Protein AF-A0A7S1PAP6-F1 (afdb_monomer_lite)

Secondary structure (DSSP, 8-state):
--SHHHHHHHHGGGS-HHHHHHHHHHHHHTT---HHHHHHHHHHHH-GGG--STT----HHHHHHHHHHHHHTT---HHHHHHHHHHHTT-TTHHHHHHHHTTS--

Foldseek 3Di:
DPPPVVVVLVVLLVDALQRLLVVLLVCLVVVPLDLVSLVSSLCSNLDPSSVPDPDDDPDPVSLVSNVVSCVSSVHDDPLSVQVSVCSVVVPPVSSVVSVVVVVPDD

Sequence (106 aa):
IRAAVGSMSDKWRQFDQESLAVLASSFARLQWPDRSLFRRLGISLTSPNNRIGTHTALKPQHITAIVKAFSSMRYRHDRLLAYLTSVLVGDRSAGRRTAQHWRYGG

Organism: NCBI:txid1169539

Radius of gyration: 13.76 Å; chains: 1; bounding box: 34×25×34 Å

Structure (mmCIF, N/CA/C/O backbone):
data_AF-A0A7S1PAP6-F1
#
_entry.id   AF-A0A7S1PAP6-F1
#
loop_
_atom_site.group_PDB
_atom_site.id
_atom_site.type_symbol
_atom_site.label_atom_id
_atom_site.label_alt_id
_atom_site.label_comp_id
_atom_site.label_asym_id
_atom_site.label_entity_id
_atom_site.label_seq_id
_atom_site.pdbx_PDB_ins_code
_atom_site.Cartn_x
_atom_site.Cartn_y
_atom_site.Cartn_z
_atom_site.occupancy
_atom_site.B_iso_or_equiv
_atom_site.auth_seq_id
_atom_site.auth_comp_id
_atom_site.auth_asym_id
_atom_site.auth_atom_id
_atom_site.pdbx_PDB_model_num
ATOM 1 N N . ILE A 1 1 ? -23.979 11.968 9.099 1.00 44.91 1 ILE A N 1
ATOM 2 C CA . ILE A 1 1 ? -22.522 11.825 8.828 1.00 44.91 1 ILE A CA 1
ATOM 3 C C . ILE A 1 1 ? -22.307 11.115 7.477 1.00 44.91 1 ILE A C 1
ATOM 5 O O . ILE A 1 1 ? -21.915 9.960 7.434 1.00 44.91 1 ILE A O 1
ATOM 9 N N . ARG A 1 2 ? -22.641 11.759 6.347 1.00 37.09 2 ARG A N 1
ATOM 10 C CA . ARG A 1 2 ? -22.490 11.169 4.991 1.00 37.09 2 ARG A CA 1
ATOM 11 C C . ARG A 1 2 ? -21.734 12.072 4.000 1.00 37.09 2 ARG A C 1
ATOM 13 O O . ARG A 1 2 ? -21.284 11.584 2.974 1.00 37.09 2 ARG A O 1
ATOM 20 N N . ALA A 1 3 ? -21.513 13.348 4.334 1.00 38.59 3 ALA A N 1
ATOM 21 C CA . ALA A 1 3 ? -20.898 14.331 3.434 1.00 38.59 3 ALA A CA 1
ATOM 22 C C . ALA A 1 3 ? -19.350 14.323 3.424 1.00 38.59 3 ALA A C 1
ATOM 24 O O . ALA A 1 3 ? -18.742 14.638 2.406 1.00 38.59 3 ALA A O 1
ATOM 25 N N . ALA A 1 4 ? -18.687 13.899 4.508 1.00 42.47 4 ALA A N 1
ATOM 26 C CA . ALA A 1 4 ? -17.219 13.951 4.609 1.00 42.47 4 ALA A CA 1
ATOM 27 C C . ALA A 1 4 ? -16.488 12.905 3.739 1.00 42.47 4 ALA A C 1
ATOM 29 O O . ALA A 1 4 ? -15.338 13.095 3.346 1.00 42.47 4 ALA A O 1
ATOM 30 N N . VAL A 1 5 ? -17.160 11.803 3.392 1.00 45.06 5 VAL A N 1
ATOM 31 C CA . VAL A 1 5 ? -16.556 10.684 2.649 1.00 45.06 5 VAL A CA 1
ATOM 32 C C . VAL A 1 5 ? -16.424 10.991 1.147 1.00 45.06 5 VAL A C 1
ATOM 34 O O . VAL A 1 5 ? -15.564 10.415 0.479 1.00 45.06 5 VAL A O 1
ATOM 37 N N . GLY A 1 6 ? -17.223 11.928 0.619 1.00 41.84 6 GLY A N 1
ATOM 38 C CA . GLY A 1 6 ? -17.113 12.421 -0.758 1.00 41.84 6 GLY A CA 1
ATOM 39 C C . GLY A 1 6 ? -15.860 13.275 -0.961 1.00 41.84 6 GLY A C 1
ATOM 40 O O . GLY A 1 6 ? -15.018 12.921 -1.778 1.00 41.84 6 GLY A O 1
ATOM 41 N N . SER A 1 7 ? -15.679 14.307 -0.127 1.00 49.25 7 SER A N 1
ATOM 42 C CA . SER A 1 7 ? -14.590 15.300 -0.228 1.00 49.25 7 SER A CA 1
ATOM 43 C C . SER A 1 7 ? -13.181 14.722 -0.037 1.00 49.25 7 SER A C 1
ATOM 45 O O . SER A 1 7 ? -12.217 15.195 -0.638 1.00 49.25 7 SER A O 1
ATOM 47 N N . MET A 1 8 ? -13.036 13.659 0.761 1.00 50.06 8 MET A N 1
ATOM 48 C CA . MET A 1 8 ? -11.723 13.045 0.970 1.00 50.06 8 MET A CA 1
ATOM 49 C C . MET A 1 8 ? -11.235 12.302 -0.284 1.00 50.06 8 MET A C 1
ATOM 51 O O . MET A 1 8 ? -10.033 12.250 -0.518 1.00 50.06 8 MET A O 1
ATOM 55 N N . SER A 1 9 ? -12.155 11.783 -1.114 1.00 55.56 9 SER A N 1
ATOM 56 C CA . SER A 1 9 ? -11.880 10.977 -2.321 1.00 55.56 9 SER A CA 1
ATOM 57 C C . SER A 1 9 ? -10.974 11.681 -3.335 1.00 55.56 9 SER A C 1
ATOM 59 O O . SER A 1 9 ? -10.115 11.029 -3.926 1.00 55.56 9 SER A O 1
ATOM 61 N N . ASP A 1 10 ? -11.129 12.997 -3.493 1.00 58.81 10 ASP A N 1
ATOM 62 C CA . ASP A 1 10 ? -10.351 13.791 -4.449 1.00 58.81 10 ASP A CA 1
ATOM 63 C C . ASP A 1 10 ? -8.972 14.174 -3.908 1.00 58.81 10 ASP A C 1
ATOM 65 O O . ASP A 1 10 ? -7.999 14.222 -4.662 1.00 58.81 10 ASP A O 1
ATOM 69 N N . LYS A 1 11 ? -8.845 14.348 -2.586 1.00 68.81 11 LYS A N 1
ATOM 70 C CA . LYS A 1 11 ? -7.563 14.664 -1.937 1.00 68.81 11 LYS A CA 1
ATOM 71 C C . LYS A 1 11 ? -6.570 13.506 -2.003 1.00 68.81 11 LYS A C 1
ATOM 73 O O . LYS A 1 11 ? -5.375 13.746 -2.118 1.00 68.81 11 LYS A O 1
ATOM 78 N N . TRP A 1 12 ? -7.036 12.253 -2.018 1.00 69.69 12 TRP A N 1
ATOM 79 C CA . TRP A 1 12 ? -6.154 11.081 -2.148 1.00 69.69 12 TRP A CA 1
ATOM 80 C C . TRP A 1 12 ? -5.328 11.069 -3.438 1.00 69.69 12 TRP A C 1
ATOM 82 O O . TRP A 1 12 ? -4.290 10.417 -3.474 1.00 69.69 12 TRP A O 1
ATOM 92 N N . ARG A 1 13 ? -5.774 11.780 -4.482 1.00 66.94 13 ARG A N 1
ATOM 93 C CA . ARG A 1 13 ? -5.051 11.900 -5.758 1.00 66.94 13 ARG A CA 1
ATOM 94 C C . ARG A 1 13 ? -3.885 12.888 -5.705 1.00 66.94 13 ARG A C 1
ATOM 96 O O . ARG A 1 13 ? -3.099 12.918 -6.641 1.00 66.94 13 ARG A O 1
ATOM 103 N N . GLN A 1 14 ? -3.806 13.702 -4.653 1.00 73.19 14 GLN A N 1
ATOM 104 C CA . GLN A 1 14 ? -2.730 14.674 -4.446 1.00 73.19 14 GLN A CA 1
ATOM 105 C C . GLN A 1 14 ? -1.536 14.061 -3.704 1.00 73.19 14 GLN A C 1
ATOM 107 O O . GLN A 1 14 ? -0.455 14.637 -3.712 1.00 73.19 14 GLN A O 1
ATOM 112 N N . PHE A 1 15 ? -1.727 12.909 -3.054 1.00 77.31 15 PHE A N 1
ATOM 113 C CA . PHE A 1 15 ? -0.664 12.211 -2.341 1.00 77.31 15 PHE A CA 1
ATOM 114 C C . PHE A 1 15 ? 0.099 11.293 -3.283 1.00 77.31 15 PHE A C 1
ATOM 116 O O . PHE A 1 15 ? -0.491 10.389 -3.880 1.00 77.31 15 PHE A O 1
ATOM 123 N N . ASP A 1 16 ? 1.415 11.470 -3.329 1.00 82.00 16 ASP A N 1
ATOM 124 C CA . ASP A 1 16 ? 2.307 10.556 -4.026 1.00 82.00 16 ASP A CA 1
ATOM 125 C C . ASP A 1 16 ? 2.344 9.163 -3.365 1.00 82.00 16 ASP A C 1
ATOM 127 O O . ASP A 1 16 ? 1.808 8.917 -2.276 1.00 82.00 16 ASP A O 1
ATOM 131 N N . GLN A 1 17 ? 2.968 8.202 -4.049 1.00 83.19 17 GLN A N 1
ATOM 132 C CA . GLN A 1 17 ? 2.979 6.810 -3.590 1.00 83.19 17 GLN A CA 1
ATOM 133 C C . GLN A 1 17 ? 3.715 6.624 -2.253 1.00 83.19 17 GLN A C 1
ATOM 135 O O . GLN A 1 17 ? 3.331 5.760 -1.463 1.00 83.19 17 GLN A O 1
ATOM 140 N N . GLU A 1 18 ? 4.746 7.427 -1.985 1.00 85.44 18 GLU A N 1
ATOM 141 C CA . GLU A 1 18 ? 5.475 7.414 -0.715 1.00 85.44 18 GLU A CA 1
ATOM 142 C C . GLU A 1 18 ? 4.598 7.914 0.436 1.00 85.44 18 GLU A C 1
ATOM 144 O O . GLU A 1 18 ? 4.449 7.213 1.440 1.00 85.44 18 GLU A O 1
ATOM 149 N N . SER A 1 19 ? 3.925 9.054 0.266 1.00 87.19 19 SER A N 1
ATOM 150 C CA . SER A 1 19 ? 3.012 9.597 1.274 1.00 87.19 19 SER A CA 1
ATOM 151 C C . SER A 1 19 ? 1.872 8.628 1.580 1.00 87.19 19 SER A C 1
ATOM 153 O O . SER A 1 19 ? 1.514 8.429 2.742 1.00 87.19 19 SER A O 1
ATOM 155 N N . LEU A 1 20 ? 1.326 7.955 0.562 1.00 88.62 20 LEU A N 1
ATOM 156 C CA . LEU A 1 20 ? 0.312 6.917 0.767 1.00 88.62 20 LEU A CA 1
ATOM 157 C C . LEU A 1 20 ? 0.845 5.707 1.547 1.00 88.62 20 LEU A C 1
ATOM 159 O O . LEU A 1 20 ? 0.118 5.154 2.375 1.00 88.62 20 LEU A O 1
ATOM 163 N N . ALA A 1 21 ? 2.095 5.296 1.314 1.00 88.81 21 ALA A N 1
ATOM 164 C CA . ALA A 1 21 ? 2.732 4.218 2.070 1.00 88.81 21 ALA A CA 1
ATOM 165 C C . ALA A 1 21 ? 2.906 4.594 3.549 1.00 88.81 21 ALA A C 1
ATOM 167 O O . ALA A 1 21 ? 2.616 3.787 4.439 1.00 88.81 21 ALA A O 1
ATOM 168 N N . VAL A 1 22 ? 3.327 5.835 3.811 1.00 90.19 22 VAL A N 1
ATOM 169 C CA . VAL A 1 22 ? 3.441 6.385 5.168 1.00 90.19 22 VAL A CA 1
ATOM 170 C C . VAL A 1 22 ? 2.073 6.420 5.845 1.00 90.19 22 VAL A C 1
ATOM 172 O O . VAL A 1 22 ? 1.944 5.922 6.961 1.00 90.19 22 VAL A O 1
ATOM 175 N N . LEU A 1 23 ? 1.033 6.915 5.166 1.00 90.19 23 LEU A N 1
ATOM 176 C CA . LEU A 1 23 ? -0.331 6.933 5.702 1.00 90.19 23 LEU A CA 1
ATOM 177 C C . LEU A 1 23 ? -0.826 5.526 6.049 1.00 90.19 23 LEU A C 1
ATOM 179 O O . LEU A 1 23 ? -1.309 5.311 7.160 1.00 90.19 23 LEU A O 1
ATOM 183 N N . ALA A 1 24 ? -0.660 4.556 5.144 1.00 89.88 24 ALA A N 1
ATOM 184 C CA . ALA A 1 24 ? -1.047 3.167 5.392 1.00 89.88 24 ALA A CA 1
ATOM 185 C C . ALA A 1 24 ? -0.367 2.602 6.649 1.00 89.88 24 ALA A C 1
ATOM 187 O O . ALA A 1 24 ? -1.027 2.024 7.514 1.00 89.88 24 ALA A O 1
ATOM 188 N N . SER A 1 25 ? 0.945 2.817 6.774 1.00 91.69 25 SER A N 1
ATOM 189 C CA . SER A 1 25 ? 1.733 2.394 7.934 1.00 91.69 25 SER A CA 1
ATOM 190 C C . SER A 1 25 ? 1.258 3.063 9.227 1.00 91.69 25 SER A C 1
ATOM 192 O O . SER A 1 25 ? 1.068 2.381 10.234 1.00 91.69 25 SER A O 1
ATOM 194 N N . SER A 1 26 ? 1.003 4.372 9.205 1.00 92.19 26 SER A N 1
ATOM 195 C CA . SER A 1 26 ? 0.528 5.126 10.369 1.00 92.19 26 SER A CA 1
ATOM 196 C C . SER A 1 26 ? -0.846 4.653 10.846 1.00 92.19 26 SER A C 1
ATOM 198 O O . SER A 1 26 ? -1.006 4.369 12.032 1.00 92.19 26 SER A O 1
ATOM 200 N N . PHE A 1 27 ? -1.816 4.471 9.944 1.00 90.62 27 PHE A N 1
ATOM 201 C CA . PHE A 1 27 ? -3.138 3.950 10.317 1.00 90.62 27 PHE A CA 1
ATOM 202 C C . PHE A 1 27 ? -3.074 2.519 10.859 1.00 90.62 27 PHE A C 1
ATOM 204 O O . PHE A 1 27 ? -3.771 2.199 11.822 1.00 90.62 27 PHE A O 1
ATOM 211 N N . ALA A 1 28 ? -2.208 1.673 10.295 1.00 90.38 28 ALA A N 1
ATOM 212 C CA . ALA A 1 28 ? -1.997 0.322 10.809 1.00 90.38 28 ALA A CA 1
ATOM 213 C C . ALA A 1 28 ? -1.343 0.318 12.200 1.00 90.38 28 ALA A C 1
ATOM 215 O O . ALA A 1 28 ? -1.717 -0.488 13.048 1.00 90.38 28 ALA A O 1
ATOM 216 N N . ARG A 1 29 ? -0.389 1.224 12.463 1.00 90.06 29 ARG A N 1
ATOM 217 C CA . ARG A 1 29 ? 0.228 1.387 13.794 1.00 90.06 29 ARG A CA 1
ATOM 218 C C . ARG A 1 29 ? -0.779 1.846 14.842 1.00 90.06 29 ARG A C 1
ATOM 220 O O . ARG A 1 29 ? -0.724 1.372 15.968 1.00 90.06 29 ARG A O 1
ATOM 227 N N . LEU A 1 30 ? -1.712 2.713 14.454 1.00 91.00 30 LEU A N 1
ATOM 228 C CA . LEU A 1 30 ? -2.835 3.132 15.296 1.00 91.00 30 LEU A CA 1
ATOM 229 C C . LEU A 1 30 ? -3.916 2.046 15.446 1.00 91.00 30 LEU A C 1
ATOM 231 O O . LEU A 1 30 ? -4.918 2.289 16.109 1.00 91.00 30 LEU A O 1
ATOM 235 N N . GLN A 1 31 ? -3.738 0.874 14.821 1.00 88.06 31 GLN A N 1
ATOM 236 C CA . GLN A 1 31 ? -4.705 -0.227 14.783 1.00 88.06 31 GLN A CA 1
ATOM 237 C C . GLN A 1 31 ? -6.113 0.208 14.361 1.00 88.06 31 GLN A C 1
ATOM 239 O O . GLN A 1 31 ? -7.095 -0.404 14.766 1.00 88.06 31 GLN A O 1
ATOM 244 N N . TRP A 1 32 ? -6.231 1.248 13.531 1.00 85.94 32 TRP A N 1
ATOM 245 C CA . TRP A 1 32 ? -7.523 1.793 13.125 1.00 85.94 32 TRP A CA 1
ATOM 246 C C . TRP A 1 32 ? -8.174 0.870 12.078 1.00 85.94 32 TRP A C 1
ATOM 248 O O . TRP A 1 32 ? -7.762 0.888 10.912 1.00 85.94 32 TRP A O 1
ATOM 258 N N . PRO A 1 33 ? -9.211 0.076 12.415 1.00 79.44 33 PRO A N 1
ATOM 259 C CA . PRO A 1 33 ? -9.730 -0.989 11.559 1.00 79.44 33 PRO A CA 1
ATOM 260 C C . PRO A 1 33 ? -10.772 -0.481 10.556 1.00 79.44 33 PRO A C 1
ATOM 262 O O . PRO A 1 33 ? -11.850 -1.051 10.403 1.00 79.44 33 PRO A O 1
ATOM 265 N N . ASP A 1 34 ? -10.450 0.587 9.828 1.00 86.56 34 ASP A N 1
ATOM 266 C CA . ASP A 1 34 ? -11.325 1.119 8.787 1.00 86.56 34 ASP A CA 1
ATOM 267 C C . ASP A 1 34 ? -11.020 0.448 7.446 1.00 86.56 34 ASP A C 1
ATOM 269 O O . ASP A 1 34 ? -10.151 0.858 6.669 1.00 86.56 34 ASP A O 1
ATOM 273 N N . ARG A 1 35 ? -11.789 -0.603 7.148 1.00 84.50 35 ARG A N 1
ATOM 274 C CA . ARG A 1 35 ? -11.709 -1.315 5.866 1.00 84.50 35 ARG A CA 1
ATOM 275 C C . ARG A 1 35 ? -11.954 -0.400 4.665 1.00 84.50 35 ARG A C 1
ATOM 277 O O . ARG A 1 35 ? -11.400 -0.646 3.595 1.00 84.50 35 ARG A O 1
ATOM 284 N N . SER A 1 36 ? -12.784 0.634 4.808 1.00 86.38 36 SER A N 1
ATOM 285 C CA . SER A 1 36 ? -13.089 1.563 3.718 1.00 86.38 36 SER A CA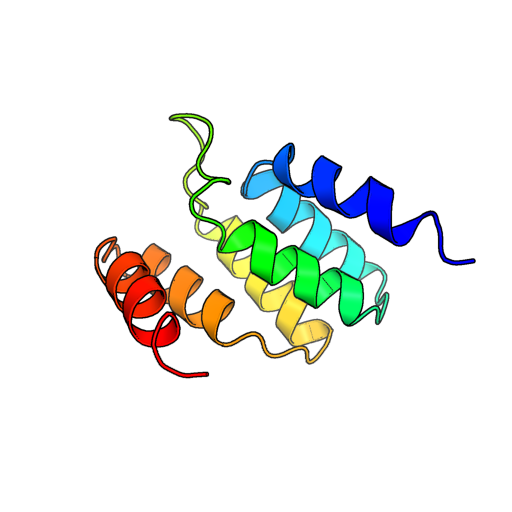 1
ATOM 286 C C . SER A 1 36 ? -11.888 2.452 3.390 1.00 86.38 36 SER A C 1
ATOM 288 O O . SER A 1 36 ? -11.608 2.691 2.211 1.00 86.38 36 SER A O 1
ATOM 290 N N . LEU A 1 37 ? -11.132 2.852 4.415 1.00 87.06 37 LEU A N 1
ATOM 291 C CA . LEU A 1 37 ? -9.877 3.585 4.293 1.00 87.06 37 LEU A CA 1
ATOM 292 C C . LEU A 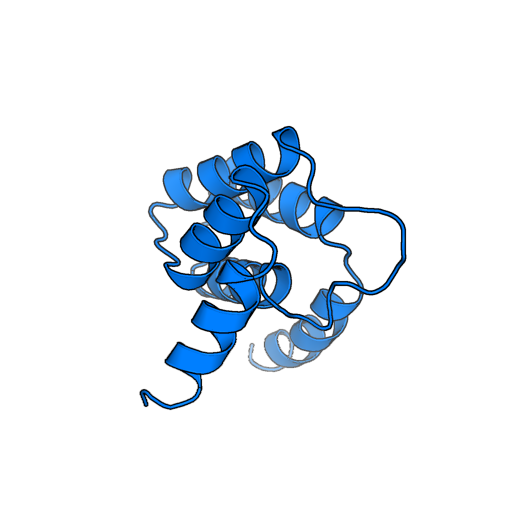1 37 ? -8.797 2.729 3.624 1.00 87.06 37 LEU A C 1
ATOM 294 O O . LEU A 1 37 ? -8.223 3.155 2.623 1.00 87.06 37 LEU A O 1
ATOM 298 N N . PHE A 1 38 ? -8.579 1.496 4.089 1.00 87.75 38 PHE A N 1
ATOM 299 C CA . PHE A 1 38 ? -7.583 0.595 3.489 1.00 87.75 38 PHE A CA 1
ATOM 300 C C . PHE A 1 38 ? -7.926 0.205 2.047 1.00 87.75 38 PHE A C 1
ATOM 302 O O . PHE A 1 38 ? -7.037 0.123 1.196 1.00 87.75 38 PHE A O 1
ATOM 309 N N . ARG A 1 39 ? -9.217 0.057 1.724 1.00 87.94 39 ARG A N 1
ATOM 310 C CA . ARG A 1 39 ? -9.669 -0.110 0.336 1.00 87.94 39 ARG A CA 1
ATOM 311 C C . ARG A 1 39 ? -9.286 1.089 -0.529 1.00 87.94 39 ARG A C 1
ATOM 313 O O . ARG A 1 39 ? -8.761 0.915 -1.624 1.00 87.94 39 ARG A O 1
ATOM 320 N N . ARG A 1 40 ? -9.542 2.310 -0.050 1.00 86.50 40 ARG A N 1
ATOM 321 C CA . ARG A 1 40 ? -9.214 3.550 -0.775 1.00 86.50 40 ARG A CA 1
ATOM 322 C C . ARG A 1 40 ? -7.708 3.715 -0.954 1.00 86.50 40 ARG A C 1
ATOM 324 O O . ARG A 1 40 ? -7.284 4.025 -2.059 1.00 86.50 40 ARG A O 1
ATOM 331 N N . LEU A 1 41 ? -6.914 3.430 0.079 1.00 87.81 41 LEU A N 1
ATOM 332 C CA . LEU A 1 41 ? -5.451 3.410 -0.007 1.00 87.81 41 LEU A CA 1
ATOM 333 C C . LEU A 1 41 ? -4.963 2.436 -1.084 1.00 87.81 41 LEU A C 1
ATOM 335 O O . LEU A 1 41 ? -4.145 2.813 -1.917 1.00 87.81 41 LEU A O 1
ATOM 339 N N . GLY A 1 42 ? -5.500 1.211 -1.117 1.00 87.06 42 GLY A N 1
ATOM 340 C CA . GLY A 1 42 ? -5.138 0.215 -2.129 1.00 87.06 42 GLY A CA 1
ATOM 341 C C . GLY A 1 42 ? -5.484 0.654 -3.554 1.00 87.06 42 GLY A C 1
ATOM 342 O O . GLY A 1 42 ? -4.672 0.496 -4.468 1.00 87.06 42 GLY A O 1
ATOM 343 N N . ILE A 1 43 ? -6.649 1.277 -3.748 1.00 86.25 43 ILE A N 1
ATOM 344 C CA . ILE A 1 43 ? -7.050 1.853 -5.040 1.00 86.25 43 ILE A CA 1
ATOM 345 C C . ILE A 1 43 ? -6.113 3.002 -5.439 1.00 86.25 43 ILE A C 1
ATOM 347 O O . ILE A 1 43 ? -5.638 3.038 -6.572 1.00 86.25 43 ILE A O 1
ATOM 351 N N . SER A 1 44 ? -5.797 3.918 -4.524 1.00 85.1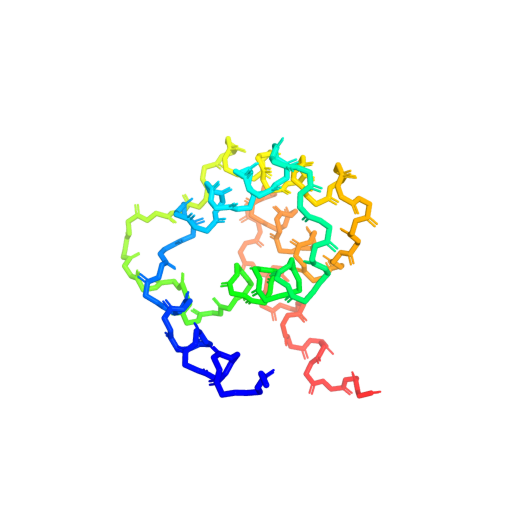2 44 SER A N 1
ATOM 352 C CA . SER A 1 44 ? -4.929 5.067 -4.813 1.00 85.12 44 SER A CA 1
ATOM 353 C C . SER A 1 44 ? -3.479 4.662 -5.094 1.00 85.12 44 SER A C 1
ATOM 355 O O . SER A 1 44 ? -2.851 5.242 -5.977 1.00 85.12 44 SER A O 1
ATOM 357 N N . LEU A 1 45 ? -2.961 3.638 -4.406 1.00 84.25 45 LEU A N 1
ATOM 358 C CA . LEU A 1 45 ? -1.620 3.078 -4.631 1.00 84.25 45 LEU A CA 1
ATOM 359 C C . LEU A 1 45 ? -1.496 2.354 -5.979 1.00 84.25 45 LEU A C 1
ATOM 361 O O . LEU A 1 45 ? -0.416 2.321 -6.563 1.00 84.25 45 LEU A O 1
ATOM 365 N N . THR A 1 46 ? -2.593 1.782 -6.479 1.00 83.44 46 THR A N 1
ATOM 366 C CA . THR A 1 46 ? -2.633 1.071 -7.770 1.00 83.44 46 THR A CA 1
ATOM 367 C C . THR A 1 46 ? -3.084 1.954 -8.935 1.00 83.44 46 THR A C 1
ATOM 369 O O . THR A 1 46 ? -3.039 1.523 -10.089 1.00 83.44 46 THR A O 1
ATOM 372 N N . SER A 1 47 ? -3.504 3.192 -8.662 1.00 78.12 47 SER A N 1
ATOM 373 C CA . SER A 1 47 ? -4.010 4.104 -9.681 1.00 78.12 47 SER A CA 1
ATOM 374 C C . SER A 1 47 ? -2.894 4.535 -10.643 1.00 78.12 47 SER A C 1
ATOM 376 O O . SER A 1 47 ? -1.875 5.074 -10.202 1.00 78.12 47 SER A O 1
ATOM 378 N N . PRO A 1 48 ? -3.078 4.381 -11.968 1.00 65.06 48 PRO A N 1
ATOM 379 C CA . PRO A 1 48 ? -2.099 4.828 -12.958 1.00 65.06 48 PRO A CA 1
ATOM 380 C C . PRO A 1 48 ? -1.923 6.351 -12.952 1.00 65.06 48 PRO A C 1
ATOM 382 O O . PRO A 1 48 ? -0.850 6.838 -13.299 1.00 65.06 48 PRO A O 1
ATOM 385 N N . ASN A 1 49 ? -2.943 7.087 -12.499 1.00 62.66 49 ASN A N 1
ATOM 386 C CA . ASN A 1 49 ? -2.911 8.542 -12.367 1.00 62.66 49 ASN A CA 1
ATOM 387 C C . ASN A 1 49 ? -2.175 9.002 -11.112 1.00 62.66 49 ASN A C 1
ATOM 389 O O . ASN A 1 49 ? -1.944 10.190 -10.971 1.00 62.66 49 ASN A O 1
ATOM 393 N N . ASN A 1 50 ? -1.795 8.095 -10.209 1.00 61.88 50 ASN A N 1
ATOM 394 C CA . ASN A 1 50 ? -0.971 8.439 -9.052 1.00 61.88 50 ASN A CA 1
ATOM 395 C C . ASN A 1 50 ? 0.531 8.234 -9.313 1.00 61.88 50 ASN A C 1
ATOM 397 O O . ASN A 1 50 ? 1.329 7.987 -8.414 1.00 61.88 50 ASN A O 1
ATOM 401 N N . ARG A 1 51 ? 0.892 8.284 -10.598 1.00 58.38 51 ARG A N 1
ATOM 402 C CA . ARG A 1 51 ? 2.261 8.328 -11.115 1.00 58.38 51 ARG A CA 1
ATOM 403 C C . ARG A 1 51 ? 2.689 9.762 -11.447 1.00 58.38 51 ARG A C 1
ATOM 405 O O . ARG A 1 51 ? 3.644 9.943 -12.197 1.00 58.38 51 ARG A O 1
ATOM 412 N N . ILE A 1 52 ? 1.935 10.765 -10.981 1.00 42.75 52 ILE A N 1
ATOM 413 C CA . ILE A 1 52 ? 2.210 12.176 -11.261 1.00 42.75 52 ILE A CA 1
ATOM 414 C C . ILE A 1 52 ? 3.544 12.522 -10.606 1.00 42.75 52 ILE A C 1
ATOM 416 O O . ILE A 1 52 ? 3.663 12.529 -9.386 1.00 42.75 52 ILE A O 1
ATOM 420 N N . GLY A 1 53 ? 4.539 12.790 -11.443 1.00 40.53 53 GLY A N 1
ATOM 421 C CA . GLY A 1 53 ? 5.869 13.200 -11.026 1.00 40.53 53 GLY A CA 1
ATOM 422 C C . GLY A 1 53 ? 6.908 12.129 -11.315 1.00 40.53 53 GLY A C 1
ATOM 423 O O . GLY A 1 53 ? 6.913 11.043 -10.747 1.00 40.53 53 GLY A O 1
ATOM 424 N N . THR A 1 54 ? 7.837 12.485 -12.184 1.00 42.28 54 THR A N 1
ATOM 425 C CA . THR A 1 54 ? 9.043 11.783 -12.628 1.00 42.28 54 THR A CA 1
ATOM 426 C C . THR A 1 54 ? 9.993 11.295 -11.515 1.00 42.28 54 THR A C 1
ATOM 428 O O . THR A 1 54 ? 11.101 10.881 -11.839 1.00 42.28 54 THR A O 1
ATOM 431 N N . HIS A 1 55 ? 9.615 11.298 -10.227 1.00 43.66 55 HIS A N 1
ATOM 432 C CA . HIS A 1 55 ? 10.587 11.221 -9.129 1.00 43.66 55 HIS A CA 1
ATOM 433 C C . HIS A 1 55 ? 10.375 10.245 -7.969 1.00 43.66 55 HIS A C 1
ATOM 435 O O . HIS A 1 55 ? 11.303 10.126 -7.173 1.00 43.66 55 HIS A O 1
ATOM 441 N N . THR A 1 56 ? 9.311 9.448 -7.872 1.00 53.59 56 THR A N 1
ATOM 442 C CA . THR A 1 56 ? 9.230 8.515 -6.725 1.00 53.59 56 THR A CA 1
ATOM 443 C C . THR A 1 56 ? 8.628 7.171 -7.097 1.00 53.59 56 THR A C 1
ATOM 445 O O . THR A 1 56 ? 7.478 6.850 -6.810 1.00 53.59 56 THR A O 1
ATOM 448 N N . ALA A 1 57 ? 9.453 6.329 -7.723 1.00 67.69 57 ALA A N 1
ATOM 449 C CA . ALA A 1 57 ? 9.216 4.892 -7.684 1.00 67.69 57 ALA A CA 1
ATOM 450 C C . ALA A 1 57 ? 9.143 4.441 -6.214 1.00 67.69 57 ALA A C 1
ATOM 452 O O . ALA A 1 57 ? 9.960 4.859 -5.389 1.00 67.69 57 ALA A O 1
ATOM 453 N N . LEU A 1 58 ? 8.177 3.581 -5.881 1.00 75.12 58 LEU A N 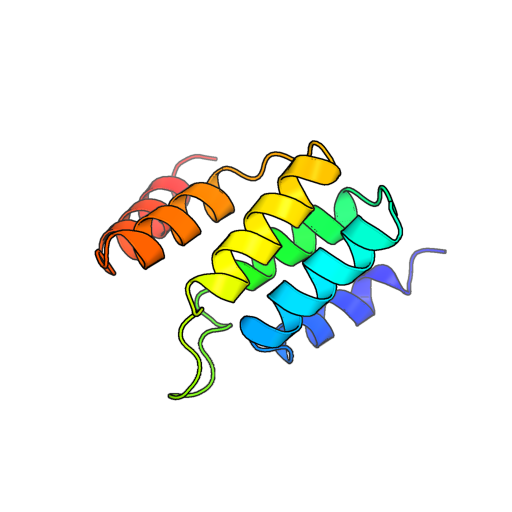1
ATOM 454 C CA . LEU A 1 58 ? 8.120 2.945 -4.566 1.00 75.12 58 LEU A CA 1
ATOM 455 C C . LEU A 1 58 ? 9.445 2.229 -4.288 1.00 75.12 58 LEU A C 1
ATOM 457 O O . LEU A 1 58 ? 9.766 1.217 -4.910 1.00 75.12 58 LEU A O 1
ATOM 461 N N . LYS A 1 59 ? 10.208 2.757 -3.329 1.00 82.31 59 LYS A N 1
ATOM 462 C CA . LYS A 1 59 ? 11.405 2.102 -2.805 1.00 82.31 59 LYS A CA 1
ATOM 463 C C . LYS A 1 59 ? 11.005 0.801 -2.092 1.00 82.31 59 LYS A C 1
ATOM 465 O O . LYS A 1 59 ? 9.905 0.744 -1.529 1.00 82.31 59 LYS A O 1
ATOM 470 N N . PRO A 1 60 ? 11.896 -0.205 -2.008 1.00 83.00 60 PRO A N 1
ATOM 471 C CA . PRO A 1 60 ? 11.613 -1.463 -1.310 1.00 83.00 60 PRO A CA 1
ATOM 472 C C . PRO A 1 60 ? 11.062 -1.265 0.110 1.00 83.00 60 PRO A C 1
ATOM 474 O O . PRO A 1 60 ? 10.105 -1.922 0.508 1.00 83.00 60 PRO A O 1
ATOM 477 N N . GLN A 1 61 ? 11.582 -0.275 0.841 1.00 85.12 61 GLN A N 1
ATOM 478 C CA . GLN A 1 61 ? 11.099 0.086 2.177 1.00 85.12 61 GLN A CA 1
ATOM 479 C C . GLN A 1 61 ? 9.606 0.474 2.216 1.00 85.12 61 GLN A C 1
ATOM 481 O O . GLN A 1 61 ? 8.895 0.088 3.144 1.00 85.12 61 GLN A O 1
ATOM 486 N N . HIS A 1 62 ? 9.101 1.189 1.203 1.00 87.81 62 HIS A N 1
ATOM 487 C CA . HIS A 1 62 ? 7.695 1.602 1.132 1.00 87.81 62 HIS A CA 1
ATOM 488 C C . HIS A 1 62 ? 6.794 0.410 0.818 1.00 87.8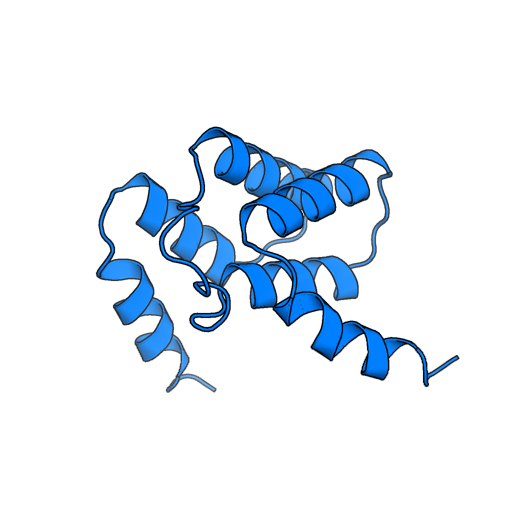1 62 HIS A C 1
ATOM 490 O O . HIS A 1 62 ? 5.714 0.285 1.388 1.00 87.81 62 HIS A O 1
ATOM 496 N N . ILE A 1 63 ? 7.265 -0.506 -0.030 1.00 88.00 63 ILE A N 1
ATOM 497 C CA . ILE A 1 63 ? 6.560 -1.751 -0.346 1.00 88.00 63 ILE A CA 1
ATOM 498 C C . ILE A 1 63 ? 6.385 -2.588 0.923 1.00 88.00 63 ILE A C 1
ATOM 500 O O . ILE A 1 63 ? 5.264 -2.978 1.248 1.00 88.00 63 ILE A O 1
ATOM 504 N N . THR A 1 64 ? 7.459 -2.788 1.689 1.00 89.88 64 THR A N 1
ATOM 505 C CA . THR A 1 64 ? 7.404 -3.509 2.968 1.00 89.88 64 THR A CA 1
ATOM 506 C C . THR A 1 64 ? 6.452 -2.836 3.955 1.00 89.88 64 THR A C 1
ATOM 508 O O . THR A 1 64 ? 5.677 -3.522 4.620 1.00 89.88 64 THR A O 1
ATOM 511 N N . ALA A 1 65 ? 6.458 -1.500 4.033 1.00 90.94 65 ALA A N 1
ATOM 512 C CA . ALA A 1 65 ? 5.546 -0.755 4.898 1.00 90.94 65 ALA A CA 1
ATOM 513 C C . ALA A 1 65 ? 4.073 -0.966 4.511 1.00 90.94 65 ALA A C 1
ATOM 515 O O . ALA A 1 65 ? 3.245 -1.209 5.387 1.00 90.94 65 ALA A O 1
ATOM 516 N N . ILE A 1 66 ? 3.754 -0.941 3.213 1.00 91.75 66 ILE A N 1
ATOM 517 C CA . ILE A 1 66 ? 2.399 -1.197 2.709 1.00 91.75 66 ILE A CA 1
ATOM 518 C C . ILE A 1 66 ? 1.976 -2.637 3.012 1.00 91.75 66 ILE A C 1
ATOM 520 O O . ILE A 1 66 ? 0.904 -2.848 3.575 1.00 91.75 66 ILE A O 1
ATOM 524 N N . VAL A 1 67 ? 2.811 -3.630 2.685 1.00 90.81 67 VAL A N 1
ATOM 525 C CA . VAL A 1 67 ? 2.497 -5.046 2.945 1.00 90.81 67 VAL A CA 1
ATOM 526 C C . VAL A 1 67 ? 2.254 -5.268 4.434 1.00 90.81 67 VAL A C 1
ATOM 528 O O . VAL A 1 67 ? 1.226 -5.836 4.797 1.00 90.81 67 VAL A O 1
ATOM 531 N N . LYS A 1 68 ? 3.141 -4.746 5.290 1.00 91.44 68 LYS A N 1
ATOM 532 C CA . LYS A 1 68 ? 3.003 -4.824 6.747 1.00 91.44 68 LYS A CA 1
ATOM 533 C C . LYS A 1 68 ? 1.709 -4.169 7.228 1.00 91.44 68 LYS A C 1
ATOM 535 O O . LYS A 1 68 ? 1.010 -4.737 8.060 1.00 91.44 68 LYS A O 1
ATOM 540 N N . ALA A 1 69 ? 1.376 -2.987 6.715 1.00 92.12 69 ALA A N 1
ATOM 541 C CA . ALA A 1 69 ? 0.160 -2.283 7.100 1.00 92.12 69 ALA A CA 1
ATOM 542 C C . ALA A 1 69 ? -1.098 -3.101 6.771 1.00 92.12 69 ALA A C 1
ATOM 544 O O . ALA A 1 69 ? -1.948 -3.317 7.633 1.00 92.12 69 ALA A O 1
ATOM 545 N N . PHE A 1 70 ? -1.191 -3.612 5.542 1.00 91.56 70 PHE A N 1
ATOM 546 C CA . PHE A 1 70 ? -2.334 -4.406 5.089 1.00 91.56 70 PHE A CA 1
ATOM 547 C C . PHE A 1 70 ? -2.417 -5.762 5.809 1.00 91.56 70 PHE A C 1
ATOM 549 O O . PHE A 1 70 ? -3.513 -6.192 6.176 1.00 91.56 70 PHE A O 1
ATOM 556 N N . SER A 1 71 ? -1.279 -6.411 6.085 1.00 90.25 71 SER A N 1
ATOM 557 C CA . SER A 1 71 ? -1.244 -7.674 6.828 1.00 90.25 71 SER A CA 1
ATOM 558 C C . SER A 1 71 ? -1.660 -7.505 8.288 1.00 90.25 71 SER A C 1
ATOM 560 O O . SER A 1 71 ? -2.459 -8.300 8.779 1.00 90.25 71 SER A O 1
ATOM 562 N N . SER A 1 72 ? -1.179 -6.459 8.971 1.00 88.62 72 SER A N 1
ATOM 563 C CA . SER A 1 72 ? -1.524 -6.189 10.376 1.00 88.62 72 SER A CA 1
ATOM 564 C C . SER A 1 72 ? -3.016 -5.939 10.561 1.00 88.62 72 SER A C 1
ATOM 566 O O . SER A 1 72 ? -3.603 -6.370 11.547 1.00 88.62 72 SER A O 1
ATOM 568 N N . MET A 1 73 ? -3.653 -5.312 9.572 1.00 89.69 73 MET A N 1
ATOM 569 C CA . MET A 1 73 ? -5.097 -5.078 9.576 1.00 89.69 73 MET A CA 1
ATOM 570 C C . MET A 1 73 ? -5.909 -6.264 9.035 1.00 89.69 73 MET A C 1
ATOM 572 O O . MET A 1 73 ? -7.130 -6.164 8.901 1.00 89.69 73 MET A O 1
ATOM 576 N N . ARG A 1 74 ? -5.246 -7.385 8.701 1.00 88.44 74 ARG A N 1
ATOM 577 C CA . ARG A 1 74 ? -5.833 -8.586 8.078 1.00 88.44 74 ARG A CA 1
ATOM 578 C C . ARG A 1 74 ? -6.679 -8.246 6.843 1.00 88.44 74 ARG A C 1
ATOM 580 O O . ARG A 1 74 ? -7.706 -8.875 6.587 1.00 88.44 74 ARG A O 1
ATOM 587 N N . TYR A 1 75 ? -6.257 -7.233 6.084 1.00 88.06 75 TYR A N 1
ATOM 588 C CA . TYR A 1 75 ? -6.973 -6.737 4.917 1.00 88.06 75 TYR A CA 1
ATOM 589 C C . TYR A 1 75 ? -6.262 -7.163 3.633 1.00 88.06 75 TYR A C 1
ATOM 591 O O . TYR A 1 75 ? -5.175 -6.689 3.303 1.00 88.06 75 TYR A O 1
ATOM 599 N N . ARG A 1 76 ? -6.894 -8.076 2.893 1.00 87.69 76 ARG A N 1
ATOM 600 C CA . ARG A 1 76 ? -6.377 -8.599 1.627 1.00 87.69 76 ARG A CA 1
ATOM 601 C C . ARG A 1 76 ? -6.830 -7.715 0.465 1.00 87.69 76 ARG A C 1
ATOM 603 O O . ARG A 1 76 ? -8.022 -7.479 0.296 1.00 87.69 76 ARG A O 1
ATOM 610 N N . HIS A 1 77 ? -5.876 -7.249 -0.340 1.00 87.44 77 HIS A N 1
ATOM 611 C CA . HIS A 1 77 ? -6.143 -6.446 -1.534 1.00 87.44 77 HIS A CA 1
ATOM 612 C C . HIS A 1 77 ? -5.335 -6.990 -2.720 1.00 87.44 77 HIS A C 1
ATOM 614 O O . HIS A 1 77 ? -4.227 -6.528 -2.997 1.00 87.44 77 HIS A O 1
ATOM 620 N N . ASP A 1 78 ? -5.882 -7.977 -3.435 1.00 87.19 78 ASP A N 1
ATOM 621 C CA . ASP A 1 78 ? -5.144 -8.760 -4.443 1.00 87.19 78 ASP A CA 1
ATOM 622 C C . ASP A 1 78 ? -4.510 -7.896 -5.542 1.00 87.19 78 ASP A C 1
ATOM 624 O O . ASP A 1 78 ? -3.350 -8.096 -5.895 1.00 87.19 78 ASP A O 1
ATOM 628 N N . ARG A 1 79 ? -5.213 -6.856 -6.016 1.00 84.94 79 ARG A N 1
ATOM 629 C CA . ARG A 1 79 ? -4.662 -5.912 -7.010 1.00 84.94 79 ARG A CA 1
ATOM 630 C C . ARG A 1 79 ? -3.440 -5.147 -6.499 1.00 84.94 79 ARG A C 1
ATOM 632 O O . ARG A 1 79 ? -2.543 -4.841 -7.276 1.00 84.94 79 ARG A O 1
ATOM 639 N N . LEU A 1 80 ? -3.412 -4.835 -5.2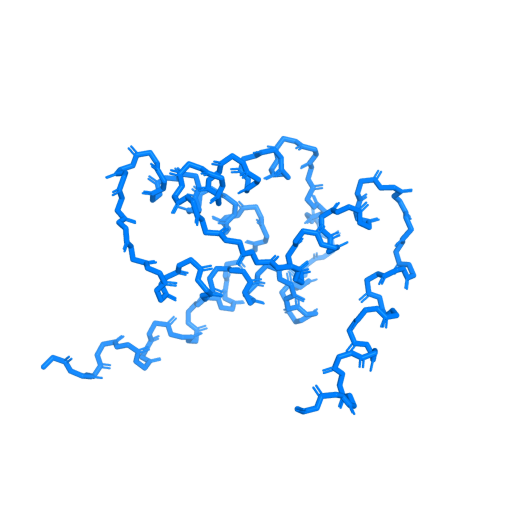03 1.00 87.19 80 LEU A N 1
ATOM 640 C CA . LEU A 1 80 ? -2.296 -4.117 -4.590 1.00 87.19 80 LEU A CA 1
ATOM 641 C C . LEU A 1 80 ? -1.108 -5.059 -4.447 1.00 87.19 80 LEU A C 1
ATOM 643 O O . LEU A 1 80 ? -0.007 -4.693 -4.830 1.00 87.19 80 LEU A O 1
ATOM 647 N N . LEU A 1 81 ? -1.340 -6.284 -3.972 1.00 87.00 81 LEU A N 1
ATOM 648 C CA . LEU A 1 81 ? -0.294 -7.299 -3.870 1.00 87.00 81 LEU A CA 1
ATOM 649 C C . LEU A 1 81 ? 0.332 -7.591 -5.238 1.00 87.00 81 LEU A C 1
ATOM 651 O O . LEU A 1 81 ? 1.546 -7.501 -5.370 1.00 87.00 81 LEU A O 1
ATOM 655 N N . ALA A 1 82 ? -0.481 -7.820 -6.272 1.00 84.56 82 ALA A N 1
ATOM 656 C CA . ALA A 1 82 ? 0.011 -8.041 -7.631 1.00 84.56 82 ALA A CA 1
ATOM 657 C C . ALA A 1 82 ? 0.828 -6.848 -8.163 1.00 84.56 82 ALA A C 1
ATOM 659 O O . ALA A 1 82 ? 1.881 -7.037 -8.775 1.00 84.56 82 ALA A O 1
ATOM 660 N N . TYR A 1 83 ? 0.377 -5.616 -7.897 1.00 84.38 83 TYR A N 1
ATOM 661 C CA . TYR A 1 83 ? 1.129 -4.410 -8.241 1.00 84.38 83 TYR A CA 1
ATOM 662 C C . TYR A 1 83 ? 2.482 -4.361 -7.520 1.00 84.38 83 TYR A C 1
ATOM 664 O O . TYR A 1 83 ? 3.509 -4.203 -8.175 1.00 84.38 83 TYR A O 1
ATOM 672 N N . LEU A 1 84 ? 2.511 -4.555 -6.201 1.00 85.69 84 LEU A N 1
ATOM 673 C CA . LEU A 1 84 ? 3.745 -4.520 -5.413 1.00 85.69 84 LEU A CA 1
ATOM 674 C C . LEU A 1 84 ? 4.733 -5.609 -5.849 1.00 85.69 84 LEU A C 1
ATOM 676 O O . LEU A 1 84 ? 5.916 -5.319 -6.012 1.00 85.69 84 LEU A O 1
ATOM 680 N N . THR A 1 85 ? 4.259 -6.826 -6.130 1.00 84.19 85 THR A N 1
ATOM 681 C CA . THR A 1 85 ? 5.090 -7.899 -6.693 1.00 84.19 85 THR A CA 1
ATOM 682 C C . THR A 1 85 ? 5.653 -7.509 -8.059 1.00 84.19 85 THR A C 1
ATOM 684 O O . THR A 1 85 ? 6.836 -7.721 -8.306 1.00 84.19 85 THR A O 1
ATOM 687 N N . SER A 1 86 ? 4.859 -6.874 -8.931 1.00 79.75 86 SER A N 1
ATOM 688 C CA . SER A 1 86 ? 5.356 -6.405 -10.235 1.00 79.75 86 SER A CA 1
ATOM 689 C C . SER A 1 86 ? 6.437 -5.327 -10.116 1.00 79.75 86 SER A C 1
ATOM 691 O O . SER A 1 86 ? 7.388 -5.325 -10.893 1.00 79.75 86 SER A O 1
ATOM 693 N N . VAL A 1 87 ? 6.322 -4.437 -9.121 1.00 79.50 87 VAL A N 1
ATOM 694 C CA . VAL A 1 87 ? 7.338 -3.415 -8.836 1.00 79.50 87 VAL A CA 1
ATOM 695 C C . VAL A 1 87 ? 8.622 -4.064 -8.315 1.00 79.50 87 VAL A C 1
ATOM 697 O O . VAL A 1 87 ? 9.700 -3.692 -8.766 1.00 79.50 87 VAL A O 1
ATOM 700 N N . LEU A 1 88 ? 8.519 -5.059 -7.424 1.00 78.06 88 LEU A N 1
ATOM 701 C CA . LEU A 1 88 ? 9.673 -5.782 -6.871 1.00 78.06 88 LEU A CA 1
ATOM 702 C C . LEU A 1 88 ? 10.428 -6.606 -7.919 1.00 78.06 88 LEU A C 1
ATOM 704 O O . LEU A 1 88 ? 11.653 -6.620 -7.916 1.00 78.06 88 LEU A O 1
ATOM 708 N N . VAL A 1 89 ? 9.707 -7.277 -8.819 1.00 78.69 89 VAL A N 1
ATOM 709 C CA . VAL A 1 89 ? 10.296 -8.109 -9.886 1.00 78.69 89 VAL A CA 1
ATOM 710 C C . VAL A 1 89 ? 10.886 -7.249 -11.017 1.00 78.69 89 VAL A C 1
ATOM 712 O O . VAL A 1 89 ? 11.564 -7.758 -11.903 1.00 78.69 89 VAL A O 1
ATOM 715 N N . GLY A 1 90 ? 10.639 -5.935 -11.018 1.00 66.12 90 GLY A N 1
ATOM 716 C CA . GLY A 1 90 ? 11.072 -5.033 -12.088 1.00 66.12 90 GLY A CA 1
ATOM 717 C C . GLY A 1 90 ? 10.275 -5.185 -13.392 1.00 66.12 90 GLY A C 1
ATOM 718 O O . GLY A 1 90 ? 10.504 -4.433 -14.343 1.00 66.12 90 GLY A O 1
ATOM 719 N N . ASP A 1 91 ? 9.291 -6.091 -13.445 1.00 58.84 91 ASP A N 1
ATOM 720 C CA . ASP A 1 91 ? 8.413 -6.276 -14.600 1.00 58.84 91 ASP A CA 1
ATOM 721 C C . ASP A 1 91 ? 7.298 -5.217 -14.611 1.00 58.84 91 ASP A C 1
ATOM 723 O O . ASP A 1 91 ? 6.143 -5.445 -14.234 1.00 58.84 91 ASP A O 1
ATOM 727 N N . ARG A 1 92 ? 7.639 -4.024 -15.119 1.00 53.72 92 ARG A N 1
ATOM 728 C CA . ARG A 1 92 ? 6.690 -2.915 -15.356 1.00 53.72 92 ARG A CA 1
ATOM 729 C C . ARG A 1 92 ? 5.561 -3.275 -16.345 1.00 53.72 92 ARG A C 1
ATOM 731 O O . ARG A 1 92 ? 4.621 -2.487 -16.506 1.00 53.72 92 ARG A O 1
ATOM 738 N N . SER A 1 93 ? 5.619 -4.446 -16.985 1.00 46.53 93 SER A N 1
ATOM 739 C CA . SER A 1 93 ? 4.616 -4.990 -17.913 1.00 46.53 93 SER A CA 1
ATOM 740 C C . SER A 1 93 ? 3.518 -5.781 -17.190 1.00 46.53 93 SER A C 1
ATOM 742 O O . SER A 1 93 ? 2.374 -5.805 -17.649 1.00 46.53 93 SER A O 1
ATOM 744 N N . ALA A 1 94 ? 3.808 -6.384 -16.032 1.00 49.41 94 ALA A N 1
ATOM 745 C CA . ALA A 1 94 ? 2.824 -7.131 -15.239 1.00 49.41 94 ALA A CA 1
ATOM 746 C C . ALA A 1 94 ? 1.745 -6.220 -14.617 1.00 49.41 94 ALA A C 1
ATOM 748 O O . ALA A 1 94 ? 0.565 -6.579 -14.588 1.00 49.41 94 ALA A O 1
ATOM 749 N N . GLY A 1 95 ? 2.105 -4.991 -14.233 1.00 47.38 95 GLY A N 1
ATOM 750 C CA . GLY A 1 95 ? 1.141 -3.978 -13.785 1.00 47.38 95 GLY A CA 1
ATOM 751 C C . GLY A 1 95 ? 0.167 -3.516 -14.884 1.00 47.38 95 GLY A C 1
ATOM 752 O O . GLY A 1 95 ? -0.969 -3.159 -14.586 1.00 47.38 95 GLY A O 1
ATOM 753 N N . ARG A 1 96 ? 0.567 -3.559 -16.168 1.00 52.22 96 ARG A N 1
ATOM 754 C CA . ARG A 1 96 ? -0.331 -3.244 -17.302 1.00 52.22 96 ARG A CA 1
ATOM 755 C C . ARG A 1 96 ? -1.249 -4.416 -17.647 1.00 52.22 96 ARG A C 1
ATOM 757 O O . ARG A 1 96 ? -2.431 -4.198 -17.893 1.00 52.22 96 ARG A O 1
ATOM 764 N N . ARG A 1 97 ? -0.723 -5.646 -17.612 1.00 48.94 97 ARG A N 1
ATOM 765 C CA . ARG A 1 97 ? -1.491 -6.875 -17.880 1.00 48.94 97 ARG A CA 1
ATOM 766 C C . ARG A 1 97 ? -2.565 -7.126 -16.823 1.00 48.94 97 ARG A C 1
ATOM 768 O O . ARG A 1 97 ? -3.697 -7.433 -17.174 1.00 48.94 97 ARG A O 1
ATOM 775 N N . THR A 1 98 ? -2.256 -6.912 -15.544 1.00 51.50 98 THR A N 1
ATOM 776 C CA . THR A 1 98 ? -3.256 -7.014 -14.467 1.00 51.50 98 THR A CA 1
ATOM 777 C C . THR A 1 98 ? -4.310 -5.908 -14.565 1.00 51.50 98 THR A C 1
ATOM 779 O O . THR A 1 98 ? -5.499 -6.196 -14.468 1.00 51.50 98 THR A O 1
ATOM 782 N N . ALA A 1 99 ? -3.924 -4.661 -14.853 1.00 47.12 99 ALA A N 1
ATOM 783 C CA . ALA A 1 99 ? -4.886 -3.575 -15.058 1.00 47.12 99 ALA A CA 1
ATOM 784 C C . ALA A 1 99 ? -5.834 -3.804 -16.256 1.00 47.12 99 ALA A C 1
ATOM 786 O O . ALA A 1 99 ? -6.976 -3.351 -16.210 1.00 47.12 99 ALA A O 1
ATOM 787 N N . GLN A 1 100 ? -5.387 -4.501 -17.309 1.00 45.81 100 GLN A N 1
ATOM 788 C CA . GLN A 1 100 ? -6.214 -4.837 -18.476 1.00 45.81 100 GLN A CA 1
ATOM 789 C C . GLN A 1 100 ? -7.067 -6.098 -18.274 1.00 45.81 100 GLN A C 1
ATOM 791 O O . GLN A 1 100 ? -8.235 -6.087 -18.652 1.00 45.81 100 GLN A O 1
ATOM 796 N N . HIS A 1 101 ? -6.541 -7.144 -17.626 1.00 42.91 101 HIS A N 1
ATOM 797 C CA . HIS A 1 101 ? -7.289 -8.378 -17.349 1.00 42.91 101 HIS A CA 1
ATOM 798 C C . HIS A 1 101 ? -8.519 -8.118 -16.462 1.00 42.91 101 HIS A C 1
ATOM 800 O O . HIS A 1 101 ? -9.606 -8.617 -16.727 1.00 42.91 101 HIS A O 1
ATOM 806 N N . TRP A 1 102 ? -8.392 -7.241 -15.462 1.00 47.56 102 TRP A N 1
ATOM 807 C CA . TRP A 1 102 ? -9.496 -6.895 -14.557 1.00 47.56 102 TRP A CA 1
ATOM 808 C C . TRP A 1 102 ? -10.426 -5.788 -15.073 1.00 47.56 102 TRP A C 1
ATOM 810 O O . TRP A 1 102 ? -11.318 -5.353 -14.345 1.00 47.56 102 TRP A O 1
ATOM 820 N N . ARG A 1 103 ? -10.215 -5.303 -16.303 1.00 47.62 103 ARG A N 1
ATOM 821 C CA . ARG A 1 103 ? -11.105 -4.339 -16.968 1.00 47.62 103 ARG A CA 1
ATOM 822 C C . ARG A 1 103 ? -12.220 -5.029 -17.772 1.00 47.62 103 ARG A C 1
ATOM 824 O O . ARG A 1 103 ? -13.125 -4.336 -18.217 1.00 47.62 103 ARG A O 1
ATOM 831 N N . TYR A 1 104 ? -12.172 -6.362 -17.895 1.00 41.62 104 TYR A N 1
ATOM 832 C CA . TYR A 1 104 ? -13.151 -7.194 -18.613 1.00 41.62 104 TYR A CA 1
ATOM 833 C C . TYR A 1 104 ? -13.786 -8.322 -17.773 1.00 41.62 104 TYR A C 1
ATOM 835 O O . TYR A 1 104 ? -14.568 -9.099 -18.306 1.00 41.62 104 TYR A O 1
ATOM 843 N N . GLY A 1 105 ? -13.490 -8.415 -16.474 1.00 39.41 105 GLY A N 1
ATOM 844 C CA . GLY A 1 105 ? -14.149 -9.353 -15.555 1.00 39.41 105 GLY A CA 1
ATOM 845 C C . GLY A 1 105 ? -14.943 -8.586 -14.505 1.00 39.41 105 GLY A C 1
ATOM 846 O O . GLY A 1 105 ? -14.355 -8.162 -13.506 1.00 39.41 105 GLY A O 1
ATOM 847 N N . GLY A 1 106 ? -16.220 -8.333 -14.804 1.00 37.00 106 GLY A N 1
ATOM 848 C CA . GLY A 1 106 ? -17.217 -7.786 -13.878 1.00 37.00 106 GLY A CA 1
ATOM 849 C C . GLY A 1 106 ? -17.729 -8.831 -12.901 1.00 37.00 106 GLY A C 1
ATOM 850 O O . GLY A 1 106 ? -17.729 -10.024 -13.275 1.00 37.00 106 GLY A O 1
#

pLDDT: mean 72.89, std 18.48, range [37.0, 92.19]